Protein AF-A0A2S6NIR7-F1 (afdb_monomer)

Nearest PDB structures (foldseek):
  3n54-assembly1_B  TM=4.133E-01  e=4.572E+00  Bacillus subtilis subsp. subtilis str. 168
  1x3e-assembly1_B-2  TM=3.728E-01  e=6.169E+00  Mycolicibacterium smegmatis
  1jkm-assembly1_B  TM=2.112E-01  e=6.550E+00  Bacillus subtilis

Secondary structure (DSSP, 8-state):
-PPPPPP--------PPPP------------S---TT-PPPP--TTHHHHHHHHHHHHHHHHHTS-SSPPPSSSPPSS---EE--EEEEEE-TTSEEEEEEETT-EEEE-SSSS-EEEEPPPEEEEEESS---STT-

Organism: Rhodopila globiformis (NCBI:txid1071)

Foldseek 3Di:
DDDDDDDDDDDPPDDDDDPPPPDPDPPPPPPPDDDVDPDPDPQDPQHPVRVVVQVVQQVVQCVVDDVDDADPPDHGPGQDFDADKDWDWDQDPVRKIKIKTQPQTGGWDDPHNDIDGDTDDIDIDIDDDPGDPDPPD

Sequence (137 aa):
MLPPAAGFAPQVTGLAPQPVADAPAMRVAAADNAPPGAVSAPDSFFGDSFLGQWFDRVDQARASQPQWAAPLMTTPALLVQQFRYDFWDQHVGNGAQVLNFGAVKGLELIPTTNEIFVTVPSYQQRDNVKPASGFTD

Mean predicted aligned error: 16.88 Å

Solvent-accessible surface area (backbone atoms only — not comparable to full-atom values): 9190 Å² total; per-residue (Å²): 140,79,85,83,84,78,83,85,74,85,82,78,77,81,76,73,83,73,82,79,74,80,71,79,78,83,75,75,76,79,70,96,71,79,64,98,77,74,71,75,73,76,79,55,96,63,43,82,66,49,58,51,56,47,50,55,44,52,51,53,52,46,69,77,44,79,91,67,82,74,58,87,88,54,87,56,96,64,83,54,75,44,78,47,80,41,77,45,81,43,80,44,99,77,59,14,35,41,38,37,38,28,74,63,30,32,42,32,38,60,88,63,95,54,75,48,78,51,64,43,83,58,47,77,50,69,41,73,49,77,48,53,87,58,91,94,90

Radius of gyration: 27.2 Å; Cα contacts (8 Å, |Δi|>4): 133; chains: 1; bounding box: 58×78×53 Å

Structure (mmCIF, N/CA/C/O backbone):
data_AF-A0A2S6NIR7-F1
#
_entry.id   AF-A0A2S6NIR7-F1
#
loop_
_atom_site.group_PDB
_atom_site.id
_atom_site.type_symbol
_atom_site.label_atom_id
_atom_site.label_alt_id
_atom_site.label_comp_id
_atom_site.label_asym_id
_atom_site.label_entity_id
_atom_site.label_seq_id
_atom_site.pdbx_PDB_ins_code
_atom_site.Cartn_x
_atom_site.Cartn_y
_atom_site.Cartn_z
_atom_site.occupancy
_atom_site.B_iso_or_equiv
_atom_site.auth_seq_id
_atom_site.auth_comp_id
_atom_site.auth_asym_id
_atom_site.auth_atom_id
_atom_site.pdbx_PDB_model_num
ATOM 1 N N . MET A 1 1 ? -31.855 42.021 -31.820 1.00 44.94 1 MET A N 1
ATOM 2 C CA . MET A 1 1 ? -32.764 41.900 -30.663 1.00 44.94 1 MET A CA 1
ATOM 3 C C . MET A 1 1 ? -32.848 40.410 -30.332 1.00 44.94 1 MET A C 1
ATOM 5 O O . MET A 1 1 ? -33.578 39.692 -30.998 1.00 44.94 1 MET A O 1
ATOM 9 N N . LEU A 1 2 ? -31.970 39.929 -29.443 1.00 44.62 2 LEU A N 1
ATOM 10 C CA . LEU A 1 2 ? -31.959 38.550 -28.926 1.00 44.62 2 LEU A CA 1
ATOM 11 C C . LEU A 1 2 ? -32.642 38.543 -27.545 1.00 44.62 2 LEU A C 1
ATOM 13 O O . LEU A 1 2 ? -32.474 39.523 -26.816 1.00 44.62 2 LEU A O 1
ATOM 17 N N . PRO A 1 3 ? -33.385 37.489 -27.165 1.00 50.53 3 PRO A N 1
ATOM 18 C CA . PRO A 1 3 ? -33.946 37.381 -25.820 1.00 50.53 3 PRO A CA 1
ATOM 19 C C . PRO A 1 3 ? -32.850 37.077 -24.774 1.00 50.53 3 PRO A C 1
ATOM 21 O O . PRO A 1 3 ? -31.821 36.492 -25.123 1.00 50.53 3 PRO A O 1
ATOM 24 N N . PRO A 1 4 ? -33.043 37.459 -23.495 1.00 44.16 4 PRO A N 1
ATOM 25 C CA . PRO A 1 4 ? -32.069 37.200 -22.437 1.00 44.16 4 PRO A CA 1
ATOM 26 C C . PRO A 1 4 ? -32.046 35.718 -22.036 1.00 44.16 4 PRO A C 1
ATOM 28 O O . PRO A 1 4 ? -33.090 35.083 -21.884 1.00 44.16 4 PRO A O 1
ATOM 31 N N . ALA A 1 5 ? -30.842 35.176 -21.833 1.00 44.75 5 ALA A N 1
ATOM 32 C CA . ALA A 1 5 ? -30.635 33.840 -21.288 1.00 44.75 5 ALA A CA 1
ATOM 33 C C . ALA A 1 5 ? -31.064 33.803 -19.811 1.00 44.75 5 ALA A C 1
ATOM 35 O O . ALA A 1 5 ? -30.496 34.498 -18.968 1.00 44.75 5 ALA A O 1
ATOM 36 N N . ALA A 1 6 ? -32.085 33.001 -19.511 1.00 47.00 6 ALA A N 1
ATOM 37 C CA . ALA A 1 6 ? -32.526 32.717 -18.153 1.00 47.00 6 ALA A CA 1
ATOM 38 C C . ALA A 1 6 ? -31.455 31.905 -17.406 1.00 47.00 6 ALA A C 1
ATOM 40 O O . ALA A 1 6 ? -30.933 30.917 -17.925 1.00 47.00 6 ALA A O 1
ATOM 41 N N . GLY A 1 7 ? -31.125 32.335 -16.187 1.00 38.19 7 GLY A N 1
ATOM 42 C CA . GLY A 1 7 ? -30.195 31.639 -15.306 1.00 38.19 7 GLY A CA 1
ATOM 43 C C . GLY A 1 7 ? -30.721 30.262 -14.900 1.00 38.19 7 GLY A C 1
ATOM 44 O O . GLY A 1 7 ? -31.860 30.126 -14.459 1.00 38.19 7 GLY A O 1
ATOM 45 N N . PHE A 1 8 ? -29.872 29.245 -15.021 1.00 38.91 8 PHE A N 1
ATOM 46 C CA . PHE A 1 8 ? -30.103 27.932 -14.429 1.00 38.91 8 PHE A CA 1
ATOM 47 C C . PHE A 1 8 ? -29.574 27.936 -12.992 1.00 38.91 8 PHE A C 1
ATOM 49 O O . PHE A 1 8 ? -28.369 27.863 -12.764 1.00 38.91 8 PHE A O 1
ATOM 56 N N . ALA A 1 9 ? -30.480 28.018 -12.020 1.00 41.78 9 ALA A N 1
ATOM 57 C CA . ALA A 1 9 ? -30.203 27.588 -10.654 1.00 41.78 9 ALA A CA 1
ATOM 58 C C . ALA A 1 9 ? -30.516 26.082 -10.554 1.00 41.78 9 ALA A C 1
ATOM 60 O O . ALA A 1 9 ? -31.622 25.684 -10.935 1.00 41.78 9 ALA A O 1
ATOM 61 N N . PRO A 1 10 ? -29.604 25.223 -10.063 1.00 41.97 10 PRO A N 1
ATOM 62 C CA . PRO A 1 10 ? -29.938 23.829 -9.815 1.00 41.97 10 PRO A CA 1
ATOM 63 C C . PRO A 1 10 ? -30.903 23.746 -8.625 1.00 41.97 10 PRO A C 1
ATOM 65 O O . PRO A 1 10 ? -30.551 24.052 -7.487 1.00 41.97 10 PRO A O 1
ATOM 68 N N . GLN A 1 11 ? -32.141 23.341 -8.898 1.00 35.16 11 GLN A N 1
ATOM 69 C CA . GLN A 1 11 ? -33.105 22.924 -7.883 1.00 35.16 11 GLN A CA 1
ATOM 70 C C . GLN A 1 11 ? -32.614 21.600 -7.282 1.00 35.16 11 GLN A C 1
ATOM 72 O O . GLN A 1 11 ? -32.760 20.542 -7.891 1.00 35.16 11 GLN A O 1
ATOM 77 N N . VAL A 1 12 ? -32.005 21.651 -6.097 1.00 39.31 12 VAL A N 1
ATOM 78 C CA . VAL A 1 12 ? -31.732 20.452 -5.296 1.00 39.31 12 VAL A CA 1
ATOM 79 C C . VAL A 1 12 ? -33.030 20.094 -4.578 1.00 39.31 12 VAL A C 1
ATOM 81 O O . VAL A 1 12 ? -33.327 20.603 -3.499 1.00 39.31 12 VAL A O 1
ATOM 84 N N . THR A 1 13 ? -33.850 19.255 -5.206 1.00 43.16 13 THR A N 1
ATOM 85 C CA . THR A 1 13 ? -34.978 18.612 -4.531 1.00 43.16 13 THR A CA 1
ATOM 86 C C . THR A 1 13 ? -34.411 17.692 -3.452 1.00 43.16 13 THR A C 1
ATOM 88 O O . THR A 1 13 ? -33.754 16.700 -3.758 1.00 43.16 13 THR A O 1
ATOM 91 N N . GLY A 1 14 ? -34.621 18.049 -2.185 1.00 35.47 14 GLY A N 1
ATOM 92 C CA . GLY A 1 14 ? -34.220 17.227 -1.051 1.00 35.47 14 GLY A CA 1
ATOM 93 C C . GLY A 1 14 ? -34.922 15.873 -1.095 1.00 35.47 14 GLY A C 1
ATOM 94 O O . GLY A 1 14 ? -36.140 15.798 -0.941 1.00 35.47 14 GLY A O 1
ATOM 95 N N . LEU A 1 15 ? -34.155 14.801 -1.292 1.00 36.75 15 LEU A N 1
ATOM 96 C CA . LEU A 1 15 ? -34.618 13.458 -0.977 1.00 36.75 15 LEU A CA 1
ATOM 97 C C . LEU A 1 15 ? -34.547 13.320 0.547 1.00 36.75 15 LEU A C 1
ATOM 99 O O . LEU A 1 15 ? -33.459 13.300 1.123 1.00 36.75 15 LEU A O 1
ATOM 103 N N . ALA A 1 16 ? -35.702 13.274 1.206 1.00 43.69 16 ALA A N 1
ATOM 104 C CA . ALA A 1 16 ? -35.762 12.877 2.606 1.00 43.69 16 ALA A CA 1
ATOM 105 C C . ALA A 1 16 ? -35.110 11.486 2.765 1.00 43.69 16 ALA A C 1
ATOM 107 O O . ALA A 1 16 ? -35.335 10.622 1.907 1.00 43.69 16 ALA A O 1
ATOM 108 N N . PRO A 1 17 ? -34.316 11.244 3.825 1.00 40.22 17 PRO A N 1
ATOM 109 C CA . PRO A 1 17 ? -33.796 9.914 4.101 1.00 40.22 17 PRO A CA 1
ATOM 110 C C . PRO A 1 17 ? -34.980 8.968 4.308 1.00 40.22 17 PRO A C 1
ATOM 112 O O . PRO A 1 17 ? -35.815 9.176 5.188 1.00 40.22 17 PRO A O 1
ATOM 115 N N . GLN A 1 18 ? -35.079 7.955 3.452 1.00 42.53 18 GLN A N 1
ATOM 116 C CA . GLN A 1 18 ? -36.049 6.884 3.632 1.00 42.53 18 GLN A CA 1
ATOM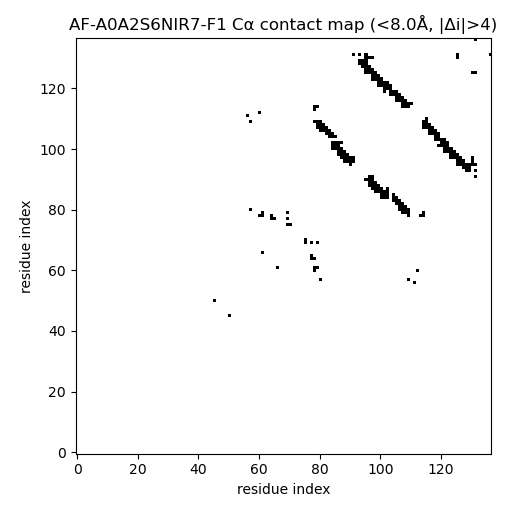 117 C C . GLN A 1 18 ? -35.684 6.127 4.916 1.00 42.53 18 GLN A C 1
ATOM 119 O O . GLN A 1 18 ? -34.506 5.802 5.094 1.00 42.53 18 GLN A O 1
ATOM 124 N N . PRO A 1 19 ? -36.643 5.838 5.814 1.00 40.44 19 PRO A N 1
ATOM 125 C CA . PRO A 1 19 ? -36.382 4.944 6.929 1.00 40.44 19 PRO A CA 1
ATOM 126 C C . PRO A 1 19 ? -36.014 3.579 6.346 1.00 40.44 19 PRO A C 1
ATOM 128 O O . PRO A 1 19 ? -36.806 2.958 5.635 1.00 40.44 19 PRO A O 1
ATOM 131 N N . VAL A 1 20 ? -34.785 3.135 6.606 1.00 49.03 20 VAL A N 1
ATOM 132 C CA . VAL A 1 20 ? -34.380 1.758 6.330 1.00 49.03 20 VAL A CA 1
ATOM 133 C C . VAL A 1 20 ? -35.274 0.889 7.205 1.00 49.03 20 VAL A C 1
ATOM 135 O O . VAL A 1 20 ? -35.188 0.945 8.427 1.00 49.03 20 VAL A O 1
ATOM 138 N N . ALA A 1 21 ? -36.201 0.167 6.581 1.00 43.44 21 ALA A N 1
ATOM 139 C CA . ALA A 1 21 ? -37.020 -0.807 7.279 1.00 43.44 21 ALA A CA 1
ATOM 140 C C . ALA A 1 21 ? -36.089 -1.828 7.945 1.00 43.44 21 ALA A C 1
ATOM 142 O O . ALA A 1 21 ? -35.235 -2.405 7.269 1.00 43.44 21 ALA A O 1
ATOM 143 N N . ASP A 1 22 ? -36.256 -2.034 9.253 1.00 41.84 22 ASP A N 1
ATOM 144 C CA . ASP A 1 22 ? -35.564 -3.078 10.002 1.00 41.84 22 ASP A CA 1
ATOM 145 C C . ASP A 1 22 ? -35.828 -4.425 9.323 1.00 41.84 22 ASP A C 1
ATOM 147 O O . ASP A 1 22 ? -36.931 -4.977 9.379 1.00 41.84 22 ASP A O 1
ATOM 151 N N . ALA A 1 23 ? -34.813 -4.953 8.640 1.00 38.62 23 ALA A N 1
ATOM 152 C CA . ALA A 1 23 ? -34.845 -6.320 8.157 1.00 38.62 23 ALA A CA 1
ATOM 153 C C . ALA A 1 23 ? -35.004 -7.234 9.383 1.00 38.62 23 ALA A C 1
ATOM 155 O O . ALA A 1 23 ? -34.231 -7.098 10.338 1.00 38.62 23 ALA A O 1
ATOM 156 N N . PRO A 1 24 ? -35.980 -8.159 9.410 1.00 40.34 24 PRO A N 1
ATOM 157 C CA . PRO A 1 24 ? -36.109 -9.059 10.539 1.00 40.34 24 PRO A CA 1
ATOM 158 C C . PRO A 1 24 ? -34.833 -9.896 10.620 1.00 40.34 24 PRO A C 1
ATOM 160 O O . PRO A 1 24 ? -34.515 -10.655 9.704 1.00 40.34 24 PRO A O 1
ATOM 163 N N . ALA A 1 25 ? -34.095 -9.743 11.720 1.00 41.09 25 ALA A N 1
ATOM 164 C CA . ALA A 1 25 ? -32.992 -10.624 12.050 1.00 41.09 25 ALA A CA 1
ATOM 165 C C . ALA A 1 25 ? -33.523 -12.061 12.026 1.00 41.09 25 ALA A C 1
ATOM 167 O O . ALA A 1 25 ? -34.362 -12.438 12.849 1.00 41.09 25 ALA A O 1
ATOM 168 N N . MET A 1 26 ? -33.056 -12.853 11.063 1.00 34.56 26 MET A N 1
ATOM 169 C CA . MET A 1 26 ? -33.306 -14.285 11.010 1.00 34.56 26 MET A CA 1
ATOM 170 C C . MET A 1 26 ? -32.655 -14.911 12.246 1.00 34.56 26 MET A C 1
ATOM 172 O O . MET A 1 26 ? -31.484 -15.280 12.241 1.00 34.56 26 MET A O 1
ATOM 176 N N . ARG A 1 27 ? -33.408 -14.988 13.346 1.00 41.69 27 ARG A N 1
ATOM 177 C CA . ARG A 1 27 ? -33.022 -15.764 14.518 1.00 41.69 27 ARG A CA 1
ATOM 178 C C . ARG A 1 27 ? -33.162 -17.232 14.151 1.00 41.69 27 ARG A C 1
ATOM 180 O O . ARG A 1 27 ? -34.240 -17.809 14.265 1.00 41.69 27 ARG A O 1
ATOM 187 N N . VAL A 1 28 ? -32.062 -17.837 13.721 1.00 39.19 28 VAL A N 1
ATOM 188 C CA . VAL A 1 28 ? -31.908 -19.283 13.841 1.00 39.19 28 VAL A CA 1
ATOM 189 C C . VAL A 1 28 ? -31.803 -19.552 15.337 1.00 39.19 28 VAL A C 1
ATOM 191 O O . VAL A 1 28 ? -30.766 -19.314 15.950 1.00 39.19 28 VAL A O 1
ATOM 194 N N . ALA A 1 29 ? -32.909 -19.968 15.951 1.00 40.72 29 ALA A N 1
ATOM 195 C CA . ALA A 1 29 ? -32.844 -20.608 17.251 1.00 40.72 29 ALA A CA 1
ATOM 196 C C . ALA A 1 29 ? -31.950 -21.840 17.077 1.00 40.72 29 ALA A C 1
ATOM 198 O O . ALA A 1 29 ? -32.320 -22.778 16.368 1.00 40.72 29 ALA A O 1
ATOM 199 N N . ALA A 1 30 ? -30.751 -21.808 17.659 1.00 41.59 30 ALA A N 1
ATOM 200 C CA . ALA A 1 30 ? -29.951 -23.006 17.822 1.00 41.59 30 ALA A CA 1
ATOM 201 C C . ALA A 1 30 ? -30.783 -23.950 18.691 1.00 41.59 30 ALA A C 1
ATOM 203 O O . ALA A 1 30 ? -30.987 -23.702 19.876 1.00 41.59 30 ALA A O 1
ATOM 204 N N . ALA A 1 31 ? -31.375 -24.965 18.069 1.00 40.44 31 ALA A N 1
ATOM 205 C CA . ALA A 1 31 ? -32.045 -26.020 18.798 1.00 40.44 31 ALA A CA 1
ATOM 206 C C . ALA A 1 31 ? -31.013 -26.693 19.715 1.00 40.44 31 ALA A C 1
ATOM 208 O O . ALA A 1 31 ? -29.945 -27.086 19.245 1.00 40.44 31 ALA A O 1
ATOM 209 N N . ASP A 1 32 ? -3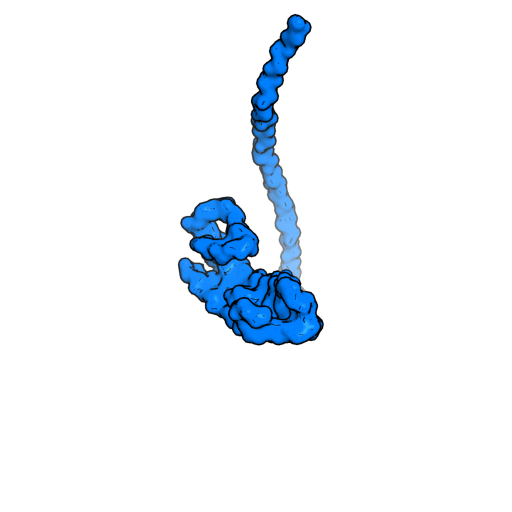1.357 -26.832 20.996 1.00 50.06 32 ASP A N 1
ATOM 210 C CA . ASP A 1 32 ? -30.609 -27.522 22.057 1.00 50.06 32 ASP A CA 1
ATOM 211 C C . ASP A 1 32 ? -30.475 -29.044 21.811 1.00 50.06 32 ASP A C 1
ATOM 213 O O . ASP A 1 32 ? -30.793 -29.869 22.662 1.00 50.06 32 ASP A O 1
ATOM 217 N N . ASN A 1 33 ? -30.016 -29.459 20.631 1.00 52.59 33 ASN A N 1
ATOM 218 C CA . ASN A 1 33 ? -29.755 -30.858 20.301 1.00 52.59 33 ASN A CA 1
ATOM 219 C C . ASN A 1 33 ? -28.404 -30.991 19.593 1.00 52.59 33 ASN A C 1
ATOM 221 O O . ASN A 1 33 ? -28.323 -31.196 18.382 1.00 52.59 33 ASN A O 1
ATOM 225 N N . ALA A 1 34 ? -27.328 -30.896 20.373 1.00 51.25 34 ALA A N 1
ATOM 226 C CA . ALA A 1 34 ? -26.022 -31.381 19.947 1.00 51.25 34 ALA A CA 1
ATOM 227 C C . ALA A 1 34 ? -25.912 -32.888 20.271 1.00 51.25 34 ALA A C 1
ATOM 229 O O . ALA A 1 34 ? -26.094 -33.269 21.430 1.00 51.25 34 ALA A O 1
ATOM 230 N N . PRO A 1 35 ? -25.608 -33.767 19.294 1.00 49.50 35 PRO A N 1
ATOM 231 C CA . PRO A 1 35 ? -25.277 -35.161 19.574 1.00 49.50 35 PRO A CA 1
ATOM 232 C C . PRO A 1 35 ? -24.026 -35.245 20.466 1.00 49.50 35 PRO A C 1
ATOM 234 O O . PRO A 1 35 ? -23.122 -34.414 20.315 1.00 49.50 35 PRO A O 1
ATOM 237 N N . PRO A 1 36 ? -23.907 -36.249 21.357 1.00 47.22 36 PRO A N 1
ATOM 238 C CA . PRO A 1 36 ? -22.665 -36.483 22.084 1.00 47.22 36 PRO A CA 1
ATOM 239 C C . PRO A 1 36 ? -21.556 -36.798 21.072 1.00 47.22 36 PRO A C 1
ATOM 241 O O . PRO A 1 36 ? -21.568 -37.848 20.434 1.00 47.22 36 PRO A O 1
ATOM 244 N N . GLY A 1 37 ? -20.632 -35.850 20.892 1.00 57.00 37 GLY A N 1
ATOM 245 C CA . GLY A 1 37 ? -19.543 -35.941 19.916 1.00 57.00 37 GLY A CA 1
ATOM 246 C C . GLY A 1 37 ? -19.424 -34.776 18.930 1.00 57.00 37 GLY A C 1
ATOM 247 O O . GLY A 1 37 ? -18.661 -34.901 17.976 1.00 57.00 37 GLY A O 1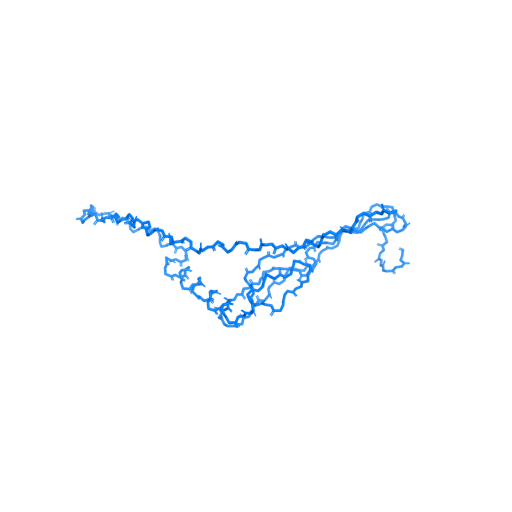
ATOM 248 N N . ALA A 1 38 ? -20.131 -33.656 19.126 1.00 56.53 38 ALA A N 1
ATOM 249 C CA . ALA A 1 38 ? -19.860 -32.435 18.367 1.00 56.53 38 ALA A CA 1
ATOM 250 C C . ALA A 1 38 ? -18.403 -31.987 18.598 1.00 56.53 38 ALA A C 1
ATOM 252 O O . ALA A 1 38 ? -18.060 -31.423 19.635 1.00 56.53 38 ALA A O 1
ATOM 253 N N . VAL A 1 39 ? -17.535 -32.288 17.633 1.00 55.62 39 VAL A N 1
ATOM 254 C CA . VAL A 1 39 ? -16.199 -31.703 17.533 1.00 55.62 39 VAL A CA 1
ATOM 255 C C . VAL A 1 39 ? -16.369 -30.198 17.384 1.00 55.62 39 VAL A C 1
ATOM 257 O O . VAL A 1 39 ? -17.071 -29.748 16.476 1.00 55.62 39 VAL A O 1
ATOM 260 N N . SER A 1 40 ? -15.767 -29.432 18.297 1.00 62.66 40 SER A N 1
ATOM 261 C CA . SER A 1 40 ? -15.721 -27.974 18.213 1.00 62.66 40 SER A CA 1
ATOM 262 C C . SER A 1 40 ? -15.313 -27.571 16.800 1.00 62.66 40 SER A C 1
ATOM 264 O O . SER A 1 40 ? -14.343 -28.112 16.259 1.00 62.66 40 SER A O 1
ATOM 266 N N . ALA A 1 41 ? -16.067 -26.650 16.194 1.00 67.62 41 ALA A N 1
ATOM 267 C CA . ALA A 1 41 ? -15.632 -26.017 14.959 1.00 67.62 41 ALA A CA 1
ATOM 268 C C . ALA A 1 41 ? -14.199 -25.502 15.176 1.00 67.62 41 ALA A C 1
ATOM 270 O O . ALA A 1 41 ? -13.908 -25.023 16.276 1.00 67.62 41 ALA A O 1
ATOM 271 N N . PRO A 1 42 ? -13.294 -25.650 14.191 1.00 63.50 42 PRO A N 1
ATOM 272 C CA . PRO A 1 42 ? -11.939 -25.145 14.335 1.00 63.50 42 PRO A CA 1
ATOM 273 C C . PRO A 1 42 ? -12.023 -23.682 14.754 1.00 63.50 42 PRO A C 1
ATOM 275 O O . PRO A 1 42 ? -12.764 -22.922 14.126 1.00 63.50 42 PRO A O 1
ATOM 278 N N . ASP A 1 43 ? -11.305 -23.319 15.821 1.00 63.25 43 ASP A N 1
ATOM 279 C CA . ASP A 1 43 ? -11.212 -21.935 16.268 1.00 63.25 43 ASP A CA 1
ATOM 280 C C . ASP A 1 43 ? -10.866 -21.089 15.045 1.00 63.25 43 ASP A C 1
ATOM 282 O O . ASP A 1 43 ? -9.802 -21.232 14.435 1.00 63.25 43 ASP A O 1
ATOM 286 N N . SER A 1 44 ? -11.825 -20.268 14.617 1.00 69.50 44 SER A N 1
ATOM 287 C CA . SER A 1 44 ? -11.622 -19.339 13.515 1.00 69.50 44 SER A CA 1
ATOM 288 C C . SER A 1 44 ? -10.363 -18.541 13.833 1.00 69.50 44 SER A C 1
ATOM 290 O O . SER A 1 44 ? -10.271 -17.975 14.919 1.00 69.50 44 SER A O 1
ATOM 292 N N . PHE A 1 45 ? -9.402 -18.508 12.904 1.00 67.44 45 PHE A N 1
ATOM 293 C CA . PHE A 1 45 ? -8.057 -17.942 13.105 1.00 67.44 45 PHE A CA 1
ATOM 294 C C . PHE A 1 45 ? -8.067 -16.519 13.690 1.00 67.44 45 PHE A C 1
ATOM 296 O O . PHE A 1 45 ? -7.096 -16.076 14.295 1.00 67.44 45 PHE A O 1
ATOM 303 N N . PHE A 1 46 ? -9.185 -15.815 13.511 1.00 68.44 46 PHE A N 1
ATOM 304 C CA . PHE A 1 46 ? -9.411 -14.476 14.014 1.00 68.44 46 PHE A CA 1
ATOM 305 C C . PHE A 1 46 ? -10.504 -14.357 15.071 1.00 68.44 46 PHE A C 1
ATOM 307 O O . PHE A 1 46 ? -10.589 -13.279 15.618 1.00 68.44 46 PHE A O 1
ATOM 314 N N . GLY A 1 47 ? -11.297 -15.384 15.392 1.00 74.06 47 GLY A N 1
ATOM 315 C CA . GLY A 1 47 ? -12.437 -15.284 16.317 1.00 74.06 47 GLY A CA 1
ATOM 316 C C . GLY A 1 47 ? -13.511 -14.271 15.879 1.00 74.06 47 GLY A C 1
ATOM 317 O O . GLY A 1 47 ? -13.213 -13.136 15.511 1.00 74.06 47 GLY A O 1
ATOM 318 N N . ASP A 1 48 ? -14.793 -14.617 15.986 1.00 75.94 48 ASP A N 1
ATOM 319 C CA . ASP A 1 48 ? -15.880 -13.677 15.639 1.00 75.94 48 ASP A CA 1
ATOM 320 C C . ASP A 1 48 ? -15.798 -12.349 16.427 1.00 75.94 48 ASP A C 1
ATOM 322 O O . ASP A 1 48 ? -16.187 -11.287 15.940 1.00 75.94 48 ASP A O 1
ATOM 326 N N . SER A 1 49 ? -15.221 -12.379 17.632 1.00 81.12 49 SER A N 1
ATOM 327 C CA . SER A 1 49 ? -15.061 -11.213 18.503 1.00 81.12 49 SER A CA 1
ATOM 328 C C . SER A 1 49 ? -13.965 -10.236 18.065 1.00 81.12 49 SER A C 1
ATOM 330 O O . SER A 1 49 ? -14.106 -9.037 18.308 1.00 81.12 49 SER A O 1
ATOM 332 N N . PHE A 1 50 ? -12.881 -10.690 17.428 1.00 84.75 50 PHE A N 1
ATOM 333 C CA . PHE A 1 50 ? -11.763 -9.795 17.114 1.00 84.75 50 PHE A CA 1
ATOM 334 C C . PHE A 1 50 ? -11.992 -8.993 15.835 1.00 84.75 50 PHE A C 1
ATOM 336 O O . PHE A 1 50 ? -11.646 -7.812 15.819 1.00 84.75 50 PHE A O 1
ATOM 343 N N . LEU A 1 51 ? -12.627 -9.568 14.804 1.00 84.50 51 LEU A N 1
ATOM 344 C CA . LEU A 1 51 ? -13.002 -8.792 13.614 1.00 84.50 51 LEU A CA 1
ATOM 345 C C . LEU A 1 51 ? -14.027 -7.707 13.964 1.00 84.50 51 LEU A C 1
ATOM 347 O O . LEU A 1 51 ? -13.877 -6.577 13.510 1.00 84.50 51 LEU A O 1
ATOM 351 N N . GLY A 1 52 ? -15.004 -8.013 14.827 1.00 87.38 52 GLY A N 1
ATOM 352 C CA . GLY A 1 52 ? -15.966 -7.023 15.325 1.00 87.38 52 GLY A CA 1
ATOM 353 C C . GLY A 1 52 ? -15.279 -5.862 16.049 1.00 87.38 52 GLY A C 1
ATOM 354 O O . GLY A 1 52 ? -15.412 -4.712 15.645 1.00 87.38 52 GLY A O 1
ATOM 355 N N . GLN A 1 53 ? -14.432 -6.171 17.035 1.00 87.06 53 GLN A N 1
ATOM 356 C CA . GLN A 1 53 ? -13.658 -5.145 17.746 1.00 87.06 53 GLN A CA 1
ATOM 357 C C . GLN A 1 53 ? -12.713 -4.361 16.826 1.00 87.06 53 GLN A C 1
ATOM 359 O O . GLN A 1 53 ? -12.375 -3.214 17.115 1.00 87.06 53 GLN A O 1
ATOM 364 N N . TRP A 1 54 ? -12.212 -4.983 15.757 1.00 84.75 54 TRP A N 1
ATOM 365 C CA . TRP A 1 54 ? -11.381 -4.308 14.769 1.00 84.75 54 TRP A CA 1
ATOM 366 C C . TRP A 1 54 ? -12.185 -3.290 13.956 1.00 84.75 54 TRP A C 1
ATOM 368 O O . TRP A 1 54 ? -11.744 -2.145 13.861 1.00 84.75 54 TRP A O 1
ATOM 378 N N . PHE A 1 55 ? -13.369 -3.656 13.455 1.00 86.44 55 PHE A N 1
ATOM 379 C CA . PHE A 1 55 ? -14.253 -2.717 12.761 1.00 86.44 55 PHE A CA 1
ATOM 380 C C . PHE A 1 55 ? -14.686 -1.554 13.663 1.00 86.44 55 PHE A C 1
ATOM 382 O O . PHE A 1 55 ? -14.589 -0.407 13.233 1.00 86.44 55 PHE A O 1
ATOM 389 N N . ASP A 1 56 ? -15.015 -1.814 14.934 1.00 89.50 56 ASP A N 1
ATOM 390 C CA . ASP A 1 56 ? -15.355 -0.758 15.902 1.00 89.50 56 ASP A CA 1
ATOM 391 C C . ASP A 1 56 ? -14.229 0.283 16.046 1.00 89.50 56 ASP A C 1
ATOM 393 O O . ASP A 1 56 ? -14.472 1.492 16.105 1.00 89.50 56 ASP A O 1
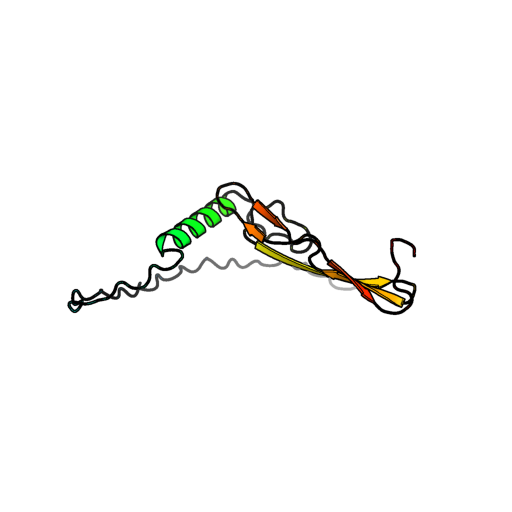ATOM 397 N N . ARG A 1 57 ? -12.966 -0.171 16.066 1.00 87.62 57 ARG A N 1
ATOM 398 C CA . ARG A 1 57 ? -11.801 0.729 16.120 1.00 87.62 57 ARG A CA 1
ATOM 399 C C . ARG A 1 57 ? -11.637 1.540 14.836 1.00 87.62 57 ARG A C 1
ATOM 401 O O . ARG A 1 57 ? -11.326 2.728 14.915 1.00 87.62 57 ARG A O 1
ATOM 408 N N . VAL A 1 58 ? -11.835 0.922 13.671 1.00 85.94 58 VAL A N 1
ATOM 409 C CA . VAL A 1 58 ? -11.771 1.615 12.372 1.00 85.94 58 VAL A CA 1
ATOM 410 C C . VAL A 1 58 ? -12.832 2.709 12.292 1.00 85.94 58 VAL A C 1
ATOM 412 O O . VAL A 1 58 ? -12.523 3.833 11.887 1.00 85.94 58 VAL A O 1
ATOM 415 N N . ASP A 1 59 ? -14.054 2.411 12.730 1.00 86.62 59 ASP A N 1
ATOM 416 C CA . ASP A 1 59 ? -15.161 3.365 12.735 1.00 86.62 59 ASP A CA 1
ATOM 417 C C . ASP A 1 59 ? -14.893 4.529 13.691 1.00 86.62 59 ASP A C 1
ATOM 419 O O . ASP A 1 59 ? -15.068 5.693 13.318 1.00 86.62 59 ASP A O 1
ATOM 423 N N . GLN A 1 60 ? -14.373 4.243 14.887 1.00 88.44 60 GLN A N 1
ATOM 424 C CA . GLN A 1 60 ? -13.959 5.276 15.833 1.00 88.44 60 GLN A CA 1
ATOM 425 C C . GLN A 1 60 ? -12.864 6.188 15.250 1.00 88.44 60 GLN A C 1
ATOM 427 O O . GLN A 1 60 ? -12.959 7.415 15.362 1.00 88.44 60 GLN A O 1
ATOM 432 N N . ALA A 1 61 ? -11.836 5.614 14.614 1.00 86.06 61 ALA A N 1
ATOM 433 C CA . ALA A 1 61 ? -10.753 6.379 13.997 1.00 86.06 61 ALA A CA 1
ATOM 434 C C . ALA A 1 61 ? -11.279 7.278 12.867 1.00 86.06 61 ALA A C 1
ATOM 436 O O . ALA A 1 61 ? -10.986 8.475 12.846 1.00 86.06 61 ALA A O 1
ATOM 437 N N . ARG A 1 62 ? -12.134 6.743 11.986 1.00 84.00 62 ARG A N 1
ATOM 438 C CA . ARG A 1 62 ? -12.756 7.503 10.893 1.00 84.00 62 ARG A CA 1
ATOM 439 C C . ARG A 1 62 ? -13.668 8.622 11.402 1.00 84.00 62 ARG A C 1
ATOM 441 O O . ARG A 1 62 ? -13.658 9.714 10.837 1.00 84.00 62 ARG A O 1
ATOM 448 N N . ALA A 1 63 ? -14.441 8.384 12.461 1.00 88.12 63 ALA A N 1
ATOM 449 C CA . ALA A 1 63 ? -15.345 9.382 13.038 1.00 88.12 63 ALA A CA 1
ATOM 450 C C . ALA A 1 63 ? -14.601 10.598 13.619 1.00 88.12 63 ALA A C 1
ATOM 452 O O . ALA A 1 63 ? -15.156 11.695 13.662 1.00 88.12 63 ALA A O 1
ATOM 453 N N . SER A 1 64 ? -13.338 10.427 14.028 1.00 88.44 64 SER A N 1
ATOM 454 C CA . SER A 1 64 ? -12.490 11.527 14.511 1.00 88.44 64 SER A CA 1
ATOM 455 C C . SER A 1 64 ? -11.967 12.443 13.398 1.00 88.44 64 SER A C 1
ATOM 457 O O . SER A 1 64 ? -11.397 13.499 13.676 1.00 88.44 64 SER A O 1
ATOM 459 N N . GLN A 1 65 ? -12.153 12.046 12.138 1.00 88.94 65 GLN A N 1
ATOM 460 C CA . GLN A 1 65 ? -11.556 12.695 10.985 1.00 88.94 65 GLN A CA 1
ATOM 461 C C . GLN A 1 65 ? -12.588 13.356 10.067 1.00 88.94 65 GLN A C 1
ATOM 463 O O . GLN A 1 65 ? -13.776 13.009 10.071 1.00 88.94 65 GLN A O 1
ATOM 468 N N . PRO A 1 66 ? -12.143 14.313 9.235 1.00 91.00 66 PRO A N 1
ATOM 469 C CA . PRO A 1 66 ? -12.965 14.857 8.165 1.00 91.00 66 PRO A CA 1
ATOM 470 C C . PRO A 1 66 ? -13.570 13.763 7.265 1.00 91.00 66 PRO A C 1
ATOM 472 O O . PRO A 1 66 ? -12.880 12.844 6.841 1.00 91.00 66 PRO A O 1
ATOM 475 N N . GLN A 1 67 ? -14.851 13.896 6.916 1.00 86.88 67 GLN A N 1
ATOM 476 C CA . GLN A 1 67 ? -15.636 12.854 6.227 1.00 86.88 67 GLN A CA 1
ATOM 477 C C . GLN A 1 67 ? -15.478 12.832 4.691 1.00 86.88 67 GLN A C 1
ATOM 479 O O . GLN A 1 67 ? -16.323 12.286 3.982 1.00 86.88 67 GLN A O 1
ATOM 484 N N . TRP A 1 68 ? -14.432 13.454 4.146 1.00 86.31 68 TRP A N 1
ATOM 485 C CA . TRP A 1 68 ? -14.152 13.402 2.708 1.00 86.31 68 TRP A CA 1
ATOM 486 C C . TRP A 1 68 ? -13.311 12.168 2.377 1.00 86.31 68 TRP A C 1
ATOM 488 O O . TRP A 1 68 ? -12.569 11.656 3.211 1.00 86.31 68 TRP A O 1
ATOM 498 N N . ALA A 1 69 ? -13.452 11.666 1.152 1.00 83.31 69 ALA A N 1
ATOM 499 C CA . ALA A 1 69 ? -12.691 10.508 0.702 1.00 83.31 69 ALA A CA 1
ATOM 500 C C . ALA A 1 69 ? -11.195 10.837 0.577 1.00 83.31 69 ALA A C 1
ATOM 502 O O . ALA A 1 69 ? -10.820 11.933 0.155 1.00 83.31 69 ALA A O 1
ATOM 503 N N . ALA A 1 70 ? -10.346 9.857 0.892 1.00 83.62 70 ALA A N 1
ATOM 504 C CA . ALA A 1 70 ? -8.906 9.970 0.713 1.00 83.62 70 ALA A CA 1
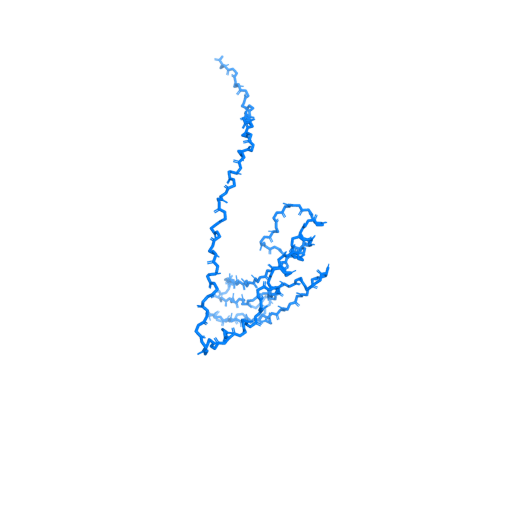ATOM 505 C C . ALA A 1 70 ? -8.540 10.143 -0.778 1.00 83.62 70 ALA A C 1
ATOM 507 O O . ALA A 1 70 ? -9.072 9.421 -1.628 1.00 83.62 70 ALA A O 1
ATOM 508 N N . PRO A 1 71 ? -7.633 11.076 -1.125 1.00 81.19 71 PRO A N 1
ATOM 509 C CA . PRO A 1 71 ? -7.155 11.220 -2.495 1.00 81.19 71 PRO A CA 1
ATOM 510 C C . PRO A 1 71 ? -6.369 9.982 -2.946 1.00 81.19 71 PRO A C 1
ATOM 512 O O . PRO A 1 71 ? -5.535 9.459 -2.215 1.00 81.19 71 PRO A O 1
ATOM 515 N N . LEU A 1 72 ? -6.594 9.549 -4.191 1.00 80.25 72 LEU A N 1
ATOM 516 C CA . LEU A 1 72 ? -5.942 8.359 -4.754 1.00 80.25 72 LEU A CA 1
ATOM 517 C C . LEU A 1 72 ? -4.527 8.609 -5.272 1.00 80.25 72 LEU A C 1
ATOM 519 O O . LEU A 1 72 ? -3.762 7.668 -5.387 1.00 80.25 72 LEU A O 1
ATOM 523 N N . MET A 1 73 ? -4.157 9.840 -5.624 1.00 79.81 73 MET A N 1
ATOM 524 C CA . MET A 1 73 ? -2.854 10.102 -6.256 1.00 79.81 73 MET A CA 1
ATOM 525 C C . MET A 1 73 ? -1.755 10.348 -5.223 1.00 79.81 73 MET A C 1
ATOM 527 O O . MET A 1 73 ? -0.645 9.838 -5.358 1.00 79.81 73 MET A O 1
A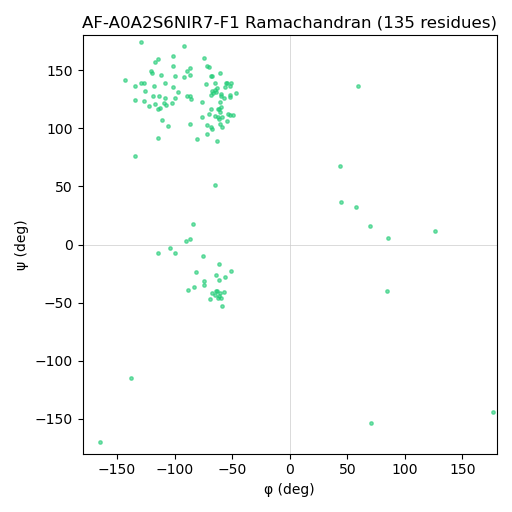TOM 531 N N . THR A 1 74 ? -2.080 11.057 -4.148 1.00 79.19 74 THR A N 1
ATOM 532 C CA . THR A 1 74 ? -1.163 11.373 -3.048 1.00 79.19 74 THR A CA 1
ATOM 533 C C . THR A 1 74 ? -1.417 10.464 -1.852 1.00 79.19 74 THR A C 1
ATOM 535 O O . THR A 1 74 ? -2.475 9.853 -1.749 1.00 79.19 74 THR A O 1
ATOM 538 N N . THR A 1 75 ? -0.459 10.371 -0.934 1.00 78.69 75 THR A N 1
ATOM 539 C CA . THR A 1 75 ? -0.716 9.750 0.372 1.00 78.69 75 THR A CA 1
ATOM 540 C C . THR A 1 75 ? -1.670 10.655 1.166 1.00 78.69 75 THR A C 1
ATOM 542 O O . THR A 1 75 ? -1.421 11.865 1.221 1.00 78.69 75 THR A O 1
ATOM 545 N N . PRO A 1 76 ? -2.781 10.134 1.715 1.00 81.00 76 PRO A N 1
ATOM 546 C CA . PRO A 1 76 ? -3.689 10.932 2.531 1.00 81.00 76 PRO A CA 1
ATOM 547 C C . PRO A 1 76 ? -3.051 11.283 3.883 1.00 81.00 76 PRO A C 1
ATOM 549 O O . PRO A 1 76 ? -2.232 10.540 4.403 1.00 81.00 76 PRO A O 1
ATOM 552 N N . ALA A 1 77 ? -3.461 12.407 4.478 1.00 82.31 77 ALA A N 1
ATOM 553 C CA . ALA A 1 77 ? -3.195 12.700 5.895 1.00 82.31 77 ALA A CA 1
ATOM 554 C C . ALA A 1 77 ? -4.277 12.106 6.826 1.00 82.31 77 ALA A C 1
ATOM 556 O O . ALA A 1 77 ? -4.300 12.386 8.023 1.00 82.31 77 ALA A O 1
ATOM 557 N N . LEU A 1 78 ? -5.220 11.353 6.251 1.00 86.50 78 LEU A N 1
ATOM 558 C CA . LEU A 1 78 ? -6.302 10.672 6.952 1.00 86.50 78 LEU A CA 1
ATOM 559 C C . LEU A 1 78 ? -5.807 9.299 7.422 1.00 86.50 78 LEU A C 1
ATOM 561 O O . LEU A 1 78 ? -5.047 8.653 6.715 1.00 86.50 78 LEU A O 1
ATOM 565 N N . LEU A 1 79 ? -6.302 8.860 8.576 1.00 87.88 79 LEU A N 1
ATOM 566 C CA . LEU A 1 79 ? -6.128 7.526 9.127 1.00 87.88 79 LEU A CA 1
ATOM 567 C C . LEU A 1 79 ? -6.988 6.613 8.265 1.00 87.88 79 LEU A C 1
ATOM 569 O O . LEU A 1 79 ? -8.216 6.580 8.392 1.00 87.88 79 LEU A O 1
ATOM 573 N N . VAL A 1 80 ? -6.340 5.885 7.370 1.00 82.25 80 VAL A N 1
ATOM 574 C CA . VAL A 1 80 ? -7.004 4.912 6.513 1.00 82.25 80 VAL A CA 1
ATOM 575 C C . VAL A 1 80 ? -6.410 3.535 6.747 1.00 82.25 80 VAL A C 1
ATOM 577 O O . VAL A 1 80 ? -5.244 3.377 7.095 1.00 82.25 80 VAL A O 1
ATOM 580 N N . GLN A 1 81 ? -7.243 2.514 6.579 1.00 86.56 81 GLN A N 1
ATOM 581 C CA . GLN A 1 81 ? -6.779 1.138 6.538 1.00 86.56 81 GLN A CA 1
ATOM 582 C C . GLN A 1 81 ? -6.843 0.689 5.086 1.00 86.56 81 GLN A C 1
ATOM 584 O O . GLN A 1 81 ? -7.925 0.469 4.539 1.00 86.56 81 GLN A O 1
ATOM 589 N N . GLN A 1 82 ? -5.682 0.670 4.438 1.00 86.06 82 GLN A N 1
ATOM 590 C CA . GLN A 1 82 ? -5.573 0.607 2.987 1.00 86.06 82 GLN A CA 1
ATOM 591 C C . GLN A 1 82 ? -4.393 -0.264 2.576 1.00 86.06 82 GLN A C 1
ATOM 593 O O . GLN A 1 82 ? -3.318 -0.198 3.156 1.00 86.06 82 GLN A O 1
ATOM 598 N N . PHE A 1 83 ? -4.572 -1.039 1.512 1.00 89.38 83 PHE A N 1
ATOM 599 C CA . PHE A 1 83 ? -3.456 -1.583 0.754 1.00 89.38 83 PHE A CA 1
ATOM 600 C C . PHE A 1 83 ? -3.385 -0.869 -0.592 1.00 89.38 83 PHE A C 1
ATOM 602 O O . PHE A 1 83 ? -4.381 -0.824 -1.319 1.00 89.38 83 PHE A O 1
ATOM 609 N N . ARG A 1 84 ? -2.220 -0.309 -0.923 1.00 88.31 84 ARG A N 1
ATOM 610 C CA . ARG A 1 84 ? -1.993 0.376 -2.196 1.00 88.31 84 ARG A CA 1
ATOM 611 C C . ARG A 1 84 ? -0.740 -0.136 -2.885 1.00 88.31 84 ARG A C 1
ATOM 613 O O . ARG A 1 84 ? 0.304 -0.311 -2.263 1.00 88.31 84 ARG A O 1
ATOM 620 N N . TYR A 1 85 ? -0.854 -0.296 -4.198 1.00 89.81 85 TYR A N 1
ATOM 621 C CA . TYR A 1 85 ? 0.240 -0.648 -5.083 1.00 89.81 85 TYR A CA 1
ATOM 622 C C . TYR A 1 85 ? 0.204 0.249 -6.315 1.00 89.81 85 TYR A C 1
ATOM 624 O O . TYR A 1 85 ? -0.811 0.307 -7.008 1.00 89.81 85 TYR A O 1
ATOM 632 N N . ASP A 1 86 ? 1.317 0.926 -6.577 1.00 89.06 86 ASP A N 1
ATOM 633 C CA . ASP A 1 86 ? 1.444 1.854 -7.695 1.00 89.06 86 ASP A CA 1
ATOM 634 C C . ASP A 1 86 ? 2.411 1.304 -8.741 1.00 89.06 86 ASP A C 1
ATOM 636 O O . ASP A 1 86 ? 3.417 0.669 -8.418 1.00 89.06 86 ASP A O 1
ATOM 640 N N . PHE A 1 87 ? 2.120 1.602 -10.002 1.00 90.44 87 PHE A N 1
ATOM 641 C CA . PHE A 1 87 ? 2.960 1.267 -11.139 1.00 90.44 87 PHE A CA 1
ATOM 642 C C . PHE A 1 87 ? 3.083 2.478 -12.058 1.00 90.44 87 PHE A C 1
ATOM 644 O O . PHE A 1 87 ? 2.087 3.145 -12.344 1.00 90.44 87 PHE A O 1
ATOM 651 N N . TRP A 1 88 ? 4.300 2.743 -12.523 1.00 90.06 88 TRP A N 1
ATOM 652 C CA . TRP A 1 88 ? 4.592 3.834 -13.443 1.00 90.06 88 TRP A CA 1
ATOM 653 C C . TRP A 1 88 ? 5.310 3.298 -14.668 1.00 90.06 88 TRP A C 1
ATOM 655 O O . TRP A 1 88 ? 6.294 2.573 -14.536 1.00 90.06 88 TRP A O 1
ATOM 665 N N . ASP A 1 89 ? 4.839 3.713 -15.836 1.00 92.06 89 ASP A N 1
ATOM 666 C CA . ASP A 1 89 ? 5.489 3.480 -17.118 1.00 92.06 89 ASP A CA 1
ATOM 667 C C . ASP A 1 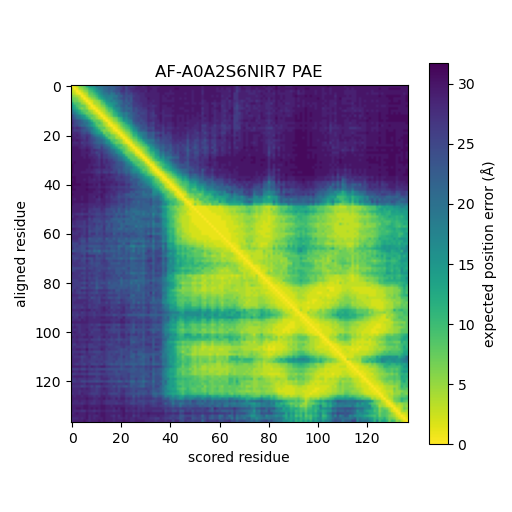89 ? 5.938 4.826 -17.691 1.00 92.06 89 ASP A C 1
ATOM 669 O O . ASP A 1 89 ? 5.121 5.714 -17.954 1.00 92.06 89 ASP A O 1
ATOM 673 N N . GLN A 1 90 ? 7.249 4.992 -17.842 1.00 91.00 90 GLN A N 1
ATOM 674 C CA . GLN A 1 90 ? 7.857 6.195 -18.382 1.00 91.00 90 GLN A CA 1
ATOM 675 C C . GLN A 1 90 ? 8.594 5.883 -19.683 1.00 91.00 90 GLN A C 1
ATOM 677 O O . GLN A 1 90 ? 9.568 5.133 -19.700 1.00 91.00 90 GLN A O 1
ATOM 682 N N . HIS A 1 91 ? 8.185 6.558 -20.756 1.00 89.56 91 HIS A N 1
ATOM 683 C CA . HIS A 1 91 ? 8.905 6.567 -22.025 1.00 89.56 91 HIS A CA 1
ATOM 684 C C . HIS A 1 91 ? 9.920 7.716 -22.025 1.00 89.56 91 HIS A C 1
ATOM 686 O O . HIS A 1 91 ? 9.572 8.864 -21.733 1.00 89.56 91 HIS A O 1
ATOM 692 N N . VAL A 1 92 ? 11.180 7.411 -22.326 1.00 85.25 92 VAL A N 1
ATOM 693 C CA . VAL A 1 92 ? 12.297 8.367 -22.290 1.00 85.25 92 VAL A CA 1
ATOM 694 C C . VAL A 1 92 ? 12.634 8.830 -23.712 1.00 85.25 92 VAL A C 1
ATOM 696 O O . VAL A 1 92 ? 12.384 8.124 -24.688 1.00 85.25 92 VAL A O 1
ATOM 699 N N . GLY A 1 93 ? 13.207 10.030 -23.857 1.00 83.56 93 GLY A N 1
ATOM 700 C CA . GLY A 1 93 ? 13.427 10.672 -25.164 1.00 83.56 93 GLY A CA 1
ATOM 701 C C . GLY A 1 93 ? 14.351 9.918 -26.132 1.00 83.56 93 GLY A C 1
ATOM 702 O O . GLY A 1 93 ? 14.327 10.189 -27.329 1.00 83.56 93 GLY A O 1
ATOM 703 N N . ASN A 1 94 ? 15.135 8.957 -25.642 1.00 82.19 94 ASN A N 1
ATOM 704 C CA . ASN A 1 94 ? 16.011 8.097 -26.442 1.00 82.19 94 ASN A CA 1
ATOM 705 C C . ASN A 1 94 ? 15.330 6.793 -26.924 1.00 82.19 94 ASN A C 1
ATOM 707 O O . ASN A 1 94 ? 15.983 5.967 -27.562 1.00 82.19 94 ASN A O 1
ATOM 711 N N . GLY A 1 95 ? 14.036 6.607 -26.637 1.00 84.44 95 GLY A N 1
ATOM 712 C CA . GLY A 1 95 ? 13.293 5.384 -26.953 1.00 84.44 95 GLY A CA 1
ATOM 713 C C . GLY A 1 95 ? 13.416 4.277 -25.898 1.00 84.44 95 GLY A C 1
ATOM 714 O O . GLY A 1 95 ? 12.913 3.176 -26.124 1.00 84.44 95 GLY A O 1
ATOM 715 N N . ALA A 1 96 ? 14.064 4.543 -24.760 1.00 87.69 96 ALA A N 1
ATOM 716 C CA . ALA A 1 96 ? 14.051 3.658 -23.601 1.00 87.69 96 ALA A CA 1
ATOM 717 C C . ALA A 1 96 ? 12.709 3.719 -22.854 1.00 87.69 96 ALA A C 1
ATOM 719 O O . ALA A 1 96 ? 11.954 4.692 -22.956 1.00 87.69 96 ALA A O 1
ATOM 720 N N . GLN A 1 97 ? 12.451 2.687 -22.053 1.00 89.94 97 GLN A N 1
ATOM 721 C CA . GLN A 1 97 ? 11.298 2.604 -21.161 1.00 89.94 97 GLN A CA 1
ATOM 722 C C . GLN A 1 97 ? 11.760 2.291 -19.736 1.00 89.94 97 GLN A C 1
ATOM 724 O O . GLN A 1 97 ? 12.653 1.465 -19.533 1.00 89.94 97 GLN A O 1
ATOM 729 N N . VAL A 1 98 ? 11.150 2.949 -18.751 1.00 90.56 98 VAL A N 1
ATOM 730 C CA . VAL A 1 98 ? 11.378 2.693 -17.326 1.00 90.56 98 VAL A CA 1
ATOM 731 C C . VAL A 1 98 ? 10.054 2.339 -16.667 1.00 90.56 98 VAL A C 1
ATOM 733 O O . VAL A 1 98 ? 9.132 3.152 -16.628 1.00 90.56 98 VAL A O 1
ATOM 736 N N . LEU A 1 99 ? 9.994 1.133 -16.114 1.00 91.94 99 LEU A N 1
ATOM 737 C CA . LEU A 1 99 ? 8.877 0.629 -15.331 1.00 91.94 99 LEU A CA 1
ATOM 738 C C . LEU A 1 99 ? 9.247 0.715 -13.850 1.00 91.94 99 LEU A C 1
ATOM 740 O O . LEU A 1 99 ? 10.251 0.141 -13.429 1.00 91.94 99 LEU A O 1
ATOM 744 N N . ASN A 1 100 ? 8.455 1.428 -13.053 1.00 91.06 100 ASN A N 1
ATOM 745 C CA . ASN A 1 100 ? 8.636 1.519 -11.605 1.00 91.06 100 ASN A CA 1
ATOM 746 C C . ASN A 1 100 ? 7.470 0.832 -10.898 1.00 91.06 100 ASN A C 1
ATOM 748 O O . ASN A 1 100 ? 6.318 1.247 -11.021 1.00 91.06 100 ASN A O 1
ATOM 752 N N . PHE A 1 101 ? 7.797 -0.212 -10.152 1.00 91.75 101 PHE A N 1
ATOM 753 C CA . PHE A 1 101 ? 6.870 -1.053 -9.421 1.00 91.75 101 PHE A CA 1
ATOM 754 C C . PHE A 1 101 ? 6.869 -0.691 -7.938 1.00 91.75 101 PHE A C 1
ATOM 756 O O . PHE A 1 101 ? 7.923 -0.532 -7.319 1.00 91.75 101 PHE A O 1
ATOM 763 N N . GLY A 1 102 ? 5.678 -0.603 -7.352 1.00 87.19 102 GLY A N 1
ATOM 764 C CA . GLY A 1 102 ? 5.455 -0.367 -5.930 1.00 87.19 102 GLY A CA 1
ATOM 765 C C . GLY A 1 102 ? 5.474 1.110 -5.538 1.00 87.19 102 GLY A C 1
ATOM 766 O O . GLY A 1 102 ? 4.652 1.509 -4.721 1.00 87.19 102 GLY A O 1
ATOM 767 N N . ALA A 1 103 ? 6.372 1.923 -6.108 1.00 84.69 103 ALA A N 1
ATOM 768 C CA . ALA A 1 103 ? 6.524 3.358 -5.814 1.00 84.69 103 ALA A CA 1
ATOM 769 C C . ALA A 1 103 ? 6.483 3.708 -4.306 1.00 84.69 103 ALA A C 1
ATOM 771 O O . ALA A 1 103 ? 5.946 4.742 -3.903 1.00 84.69 103 ALA A O 1
ATOM 772 N N . VAL A 1 104 ? 7.059 2.835 -3.471 1.00 84.00 104 VAL A N 1
ATOM 773 C CA . VAL A 1 104 ? 7.105 2.946 -2.003 1.00 84.00 104 VAL A CA 1
ATOM 774 C C . VAL A 1 104 ? 5.700 3.040 -1.378 1.00 84.00 104 VAL A C 1
ATOM 776 O O . VAL A 1 104 ? 5.488 3.706 -0.365 1.00 84.00 104 VAL A O 1
ATOM 779 N N . LYS A 1 105 ? 4.714 2.380 -1.996 1.00 87.06 105 LYS A N 1
ATOM 780 C CA . LYS A 1 105 ? 3.389 2.121 -1.419 1.00 87.06 105 LYS A CA 1
ATOM 781 C C . LYS A 1 105 ? 3.368 0.773 -0.693 1.00 87.06 105 LYS A C 1
ATOM 783 O O . LYS A 1 105 ? 4.328 -0.001 -0.748 1.00 87.06 105 LYS A O 1
ATOM 788 N N . GLY A 1 106 ? 2.290 0.509 0.036 1.00 88.31 106 GLY A N 1
ATOM 789 C CA . GLY A 1 106 ? 2.159 -0.717 0.804 1.00 88.31 106 GLY A CA 1
ATOM 790 C C . GLY A 1 106 ? 0.882 -0.772 1.626 1.00 88.31 106 GLY A C 1
ATOM 791 O O . GLY A 1 106 ? -0.174 -0.320 1.183 1.00 88.31 106 GLY A O 1
ATOM 792 N N . LEU A 1 107 ? 0.996 -1.376 2.804 1.00 90.69 107 LEU A N 1
ATOM 793 C CA . LEU A 1 107 ? -0.109 -1.616 3.719 1.00 90.69 107 LEU A CA 1
ATOM 794 C C . LEU A 1 107 ? -0.122 -0.566 4.834 1.00 90.69 107 LEU A C 1
ATOM 796 O O . LEU A 1 107 ? 0.860 -0.407 5.558 1.00 90.69 107 LEU A O 1
ATOM 800 N N . GLU A 1 108 ? -1.260 0.091 4.989 1.00 88.94 108 GLU A N 1
ATOM 801 C CA . GLU A 1 108 ? -1.581 1.046 6.044 1.00 88.94 108 GLU A CA 1
ATOM 802 C C . GLU A 1 108 ? -2.570 0.366 6.994 1.00 88.94 108 GLU A C 1
ATOM 804 O O . GLU A 1 108 ? -3.641 -0.098 6.587 1.00 88.94 108 GLU A O 1
ATOM 809 N N . LEU A 1 109 ? -2.177 0.237 8.259 1.00 87.62 109 LEU A N 1
ATOM 810 C CA . LEU A 1 109 ? -2.992 -0.359 9.310 1.00 87.62 109 LEU A CA 1
ATOM 811 C C . LEU A 1 109 ? -3.236 0.655 10.415 1.00 87.62 109 LEU A C 1
ATOM 813 O O . LEU A 1 109 ? -2.350 1.427 10.769 1.00 87.62 109 LEU A O 1
ATOM 817 N N . ILE A 1 110 ? -4.409 0.550 11.032 1.00 86.19 110 ILE A N 1
ATOM 818 C CA . ILE A 1 110 ? -4.770 1.282 12.242 1.00 86.19 110 ILE A CA 1
ATOM 819 C C . ILE A 1 110 ? -4.953 0.246 13.357 1.00 86.19 110 ILE A C 1
ATOM 821 O O . ILE A 1 110 ? -6.030 -0.340 13.494 1.00 86.19 110 ILE A O 1
ATOM 825 N N . PRO A 1 111 ? -3.904 -0.065 14.136 1.00 76.69 111 PRO A N 1
ATOM 826 C CA . PRO A 1 111 ? -4.033 -1.016 15.234 1.00 76.69 111 PRO A C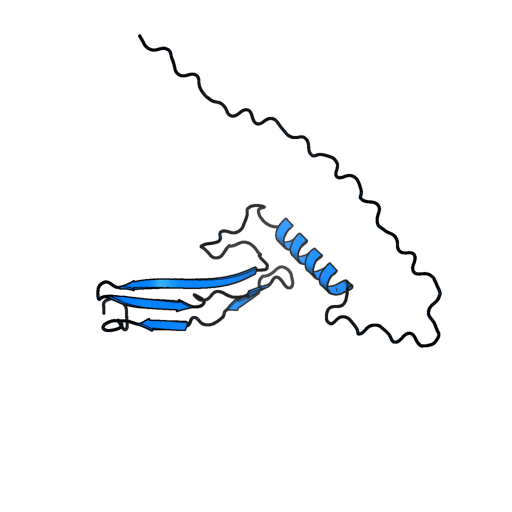A 1
ATOM 827 C C . PRO A 1 111 ? -4.781 -0.403 16.425 1.00 76.69 111 PRO A C 1
ATOM 829 O O . PRO A 1 111 ? -5.520 -1.105 17.116 1.00 76.69 111 PRO A O 1
ATOM 832 N N . THR A 1 112 ? -4.581 0.900 16.662 1.00 78.62 112 THR A N 1
ATOM 833 C CA . THR A 1 112 ? -5.147 1.666 17.784 1.00 78.62 112 THR A CA 1
ATOM 834 C C . THR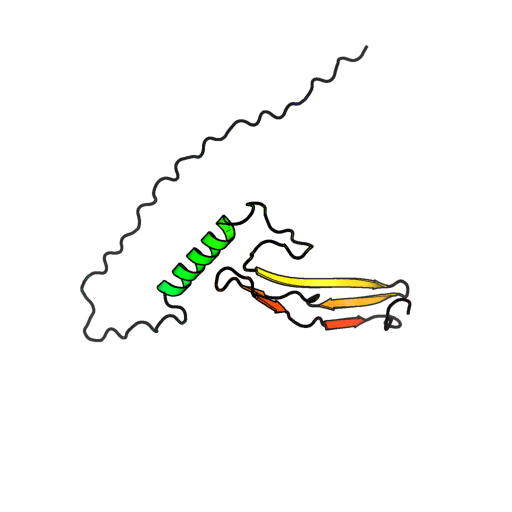 A 1 112 ? -5.631 3.046 17.312 1.00 78.62 112 THR A C 1
ATOM 836 O O . THR A 1 112 ? -6.556 3.114 16.516 1.00 78.62 112 THR A O 1
ATOM 839 N N . THR A 1 113 ? -5.028 4.144 17.777 1.00 75.69 113 THR A N 1
ATOM 840 C CA . THR A 1 113 ? -5.332 5.530 17.371 1.00 75.69 113 THR A CA 1
ATOM 841 C C . THR A 1 113 ? -4.284 6.116 16.424 1.00 75.69 113 THR A C 1
ATOM 843 O O . THR A 1 113 ? -4.425 7.252 15.986 1.00 75.69 113 THR A O 1
ATOM 846 N N . ASN A 1 114 ? -3.222 5.358 16.145 1.00 81.62 114 ASN A N 1
ATOM 847 C CA . ASN A 1 114 ? -2.134 5.740 15.253 1.00 81.62 114 ASN A CA 1
ATOM 848 C C . ASN A 1 114 ? -2.081 4.788 14.058 1.00 81.62 114 ASN A C 1
ATOM 850 O O . ASN A 1 114 ? -2.515 3.636 14.147 1.00 81.62 114 ASN A O 1
ATOM 854 N N . GLU A 1 115 ? -1.485 5.268 12.975 1.00 85.81 115 GLU A N 1
ATOM 855 C CA . GLU A 1 115 ? -1.245 4.491 11.768 1.00 85.81 115 GLU A CA 1
ATOM 856 C C . GLU A 1 115 ? 0.133 3.825 11.802 1.00 85.81 115 GLU A C 1
ATOM 858 O O . GLU A 1 115 ? 1.111 4.396 12.295 1.00 85.81 115 GLU A O 1
ATOM 863 N N . ILE A 1 116 ? 0.212 2.619 11.249 1.00 87.88 116 ILE A N 1
ATOM 864 C CA . ILE A 1 116 ? 1.468 1.956 10.913 1.00 87.88 116 ILE A CA 1
ATOM 865 C C . ILE A 1 116 ? 1.483 1.715 9.410 1.00 87.88 116 ILE A C 1
ATOM 867 O O . ILE A 1 116 ? 0.565 1.097 8.869 1.00 87.88 116 ILE A O 1
ATOM 871 N N . PHE A 1 117 ? 2.565 2.148 8.766 1.00 87.69 117 PHE A N 1
ATOM 872 C CA . PHE A 1 117 ? 2.790 1.959 7.342 1.00 87.69 117 PHE A CA 1
ATOM 873 C C . PHE A 1 117 ? 3.906 0.946 7.097 1.00 87.69 117 PHE A C 1
ATOM 875 O O . PHE A 1 117 ? 5.042 1.127 7.541 1.00 87.69 117 PHE A O 1
ATOM 882 N N . VAL A 1 118 ? 3.578 -0.126 6.380 1.00 90.25 118 VAL A N 1
ATOM 883 C CA . VAL A 1 118 ? 4.521 -1.165 5.967 1.00 90.25 118 VAL A CA 1
ATOM 884 C C . VAL A 1 118 ? 4.692 -1.075 4.458 1.00 90.25 118 VAL A C 1
ATOM 886 O O . VAL A 1 118 ? 3.794 -1.433 3.694 1.00 90.25 118 VAL A O 1
ATOM 889 N N . THR A 1 119 ? 5.851 -0.580 4.030 1.00 89.25 119 THR A N 1
ATOM 890 C CA . THR A 1 119 ? 6.171 -0.390 2.614 1.00 89.25 119 THR A CA 1
ATOM 891 C C . THR A 1 119 ? 6.813 -1.617 2.006 1.00 89.25 119 THR A C 1
ATOM 893 O O . THR A 1 119 ? 7.564 -2.350 2.653 1.00 89.25 119 THR A O 1
ATOM 896 N N . VAL A 1 120 ? 6.563 -1.794 0.713 1.00 85.94 120 VAL A N 1
ATOM 897 C CA . VAL A 1 120 ? 7.351 -2.702 -0.113 1.00 85.94 120 VAL A CA 1
ATOM 898 C C . VAL A 1 120 ? 8.412 -1.868 -0.838 1.00 85.94 120 VAL A C 1
ATOM 900 O O . VAL A 1 120 ? 8.069 -0.821 -1.400 1.00 85.94 120 VAL A O 1
ATOM 903 N N . PRO A 1 121 ? 9.697 -2.272 -0.829 1.00 88.62 121 PRO A N 1
ATOM 904 C CA . PRO A 1 121 ? 10.721 -1.583 -1.602 1.00 88.62 121 PRO A CA 1
ATOM 905 C C . PRO A 1 121 ? 10.349 -1.528 -3.085 1.00 88.62 121 PRO A C 1
ATOM 907 O O . PRO A 1 121 ? 9.919 -2.529 -3.660 1.00 88.62 121 PRO A O 1
ATOM 910 N N . SER A 1 122 ? 10.533 -0.365 -3.708 1.00 89.88 122 SER A N 1
ATOM 911 C CA . SER A 1 122 ? 10.281 -0.217 -5.141 1.00 89.88 122 SER A CA 1
ATOM 912 C C . SER A 1 122 ? 11.296 -0.996 -5.969 1.00 89.88 122 SER A C 1
ATOM 914 O O . SER A 1 122 ? 12.484 -1.030 -5.640 1.00 89.88 122 SER A O 1
ATOM 916 N N . TYR A 1 123 ? 10.841 -1.534 -7.097 1.00 89.31 123 TYR A N 1
ATOM 917 C CA . TYR A 1 123 ? 11.692 -2.169 -8.099 1.00 89.31 123 TYR A CA 1
ATOM 918 C C . TYR A 1 123 ? 11.587 -1.414 -9.424 1.00 89.31 123 TYR A C 1
ATOM 920 O O . TYR A 1 123 ? 10.493 -1.032 -9.834 1.00 89.31 123 TYR A O 1
ATOM 928 N N . GLN A 1 124 ? 12.720 -1.185 -10.088 1.00 91.62 124 GLN A N 1
ATOM 929 C CA . GLN A 1 124 ? 12.758 -0.558 -11.408 1.00 91.62 124 GLN A CA 1
ATOM 930 C C . GLN A 1 124 ? 13.242 -1.562 -12.447 1.00 91.62 124 GLN A C 1
ATOM 932 O O . GLN A 1 124 ? 14.322 -2.134 -12.296 1.00 91.62 124 GLN A O 1
ATOM 937 N N . GLN A 1 125 ? 12.473 -1.709 -13.520 1.00 90.56 125 GLN A N 1
ATOM 938 C CA . GLN A 1 125 ? 12.871 -2.424 -14.726 1.00 90.56 125 GLN A CA 1
ATOM 939 C C . GLN A 1 125 ? 13.116 -1.406 -15.841 1.00 90.56 125 GLN A C 1
ATOM 941 O O . GLN A 1 125 ? 12.393 -0.415 -15.964 1.00 90.56 125 GLN A O 1
ATOM 946 N N . ARG A 1 126 ? 14.176 -1.621 -16.621 1.00 89.19 126 ARG A N 1
ATOM 947 C CA . ARG A 1 126 ? 14.572 -0.736 -17.717 1.00 89.19 126 ARG A CA 1
ATOM 948 C C . ARG A 1 126 ? 14.705 -1.557 -18.986 1.00 89.19 126 ARG A C 1
ATOM 950 O O . ARG A 1 126 ? 15.498 -2.494 -19.012 1.00 89.19 126 ARG A O 1
ATOM 957 N N . ASP A 1 127 ? 13.963 -1.165 -20.013 1.00 88.25 127 ASP A N 1
ATOM 958 C CA . ASP A 1 127 ? 13.830 -1.907 -21.265 1.00 88.25 127 ASP A CA 1
ATOM 959 C C . ASP A 1 127 ? 14.092 -1.008 -22.491 1.00 88.25 127 ASP A C 1
ATOM 961 O O . ASP A 1 127 ? 14.227 0.216 -22.388 1.00 88.25 127 ASP A O 1
ATOM 965 N N . ASN A 1 128 ? 14.112 -1.637 -23.672 1.00 85.88 128 ASN A N 1
ATOM 966 C CA . ASN A 1 128 ? 14.267 -1.033 -25.004 1.00 85.88 128 ASN A CA 1
ATOM 967 C C . ASN A 1 128 ? 15.670 -0.465 -25.317 1.00 85.88 128 ASN A C 1
ATOM 969 O O . ASN A 1 128 ? 16.694 -1.004 -24.893 1.00 85.88 128 ASN A O 1
ATOM 973 N N . VAL A 1 129 ? 15.738 0.531 -26.209 1.00 77.12 129 VAL A N 1
ATOM 974 C CA . VAL A 1 129 ? 16.978 0.978 -26.859 1.00 77.12 129 VAL A CA 1
ATOM 975 C C . VAL A 1 129 ? 17.807 1.810 -25.895 1.00 77.12 129 VAL A C 1
ATOM 977 O O . VAL A 1 129 ? 17.338 2.842 -25.432 1.00 77.12 129 VAL A O 1
ATOM 980 N N . LYS A 1 130 ? 19.058 1.385 -25.659 1.00 74.38 130 LYS A N 1
ATOM 981 C CA . LYS A 1 130 ? 20.018 2.049 -24.757 1.00 74.38 130 LYS A CA 1
ATOM 982 C C . LYS A 1 130 ? 19.329 2.465 -23.451 1.00 74.38 130 LYS A C 1
ATOM 984 O O . LYS A 1 130 ? 19.135 3.662 -23.242 1.00 74.38 130 LYS A O 1
ATOM 989 N N . PRO A 1 131 ? 18.910 1.493 -22.617 1.00 69.69 131 PRO A N 1
ATOM 990 C CA . PRO A 1 131 ? 18.162 1.787 -21.407 1.00 69.69 131 PRO A CA 1
ATOM 991 C C . PRO A 1 131 ? 18.921 2.843 -20.610 1.00 69.69 131 PRO A C 1
ATOM 993 O O . PRO A 1 131 ? 20.025 2.572 -20.135 1.00 69.69 131 PRO A O 1
ATOM 996 N N . ALA A 1 132 ? 18.360 4.054 -20.531 1.00 66.62 132 ALA A N 1
ATOM 997 C CA . ALA A 1 132 ? 18.963 5.143 -19.776 1.00 66.62 132 ALA A CA 1
ATOM 998 C C . ALA A 1 132 ? 19.202 4.630 -18.357 1.00 66.62 132 ALA A C 1
ATOM 1000 O O . ALA A 1 132 ? 18.356 3.911 -17.834 1.00 66.62 132 ALA A O 1
ATOM 1001 N N . SER A 1 133 ? 20.328 4.950 -17.736 1.00 67.31 133 SER A N 1
ATOM 1002 C CA . SER A 1 133 ? 20.755 4.472 -16.414 1.00 67.31 133 SER A CA 1
ATOM 1003 C C . SER A 1 133 ? 20.483 5.486 -15.295 1.00 67.31 133 SER A C 1
ATOM 1005 O O . SER A 1 133 ? 20.533 5.139 -14.115 1.00 67.31 133 SER A O 1
ATOM 1007 N N . GLY A 1 134 ? 20.055 6.709 -15.633 1.00 65.56 134 GLY A N 1
ATOM 1008 C CA . GLY A 1 134 ? 19.805 7.768 -14.654 1.00 65.56 134 GLY A CA 1
ATOM 1009 C C . GLY A 1 134 ? 18.994 8.947 -15.189 1.00 65.56 134 GLY A C 1
ATOM 1010 O O . GLY A 1 134 ? 18.426 8.893 -16.276 1.00 65.56 134 GLY A O 1
ATOM 1011 N N . PHE A 1 135 ? 18.918 10.019 -14.397 1.00 57.94 135 PHE A N 1
ATOM 1012 C CA . PHE A 1 135 ? 18.410 11.301 -14.882 1.00 57.94 135 PHE A CA 1
ATOM 1013 C C . PHE A 1 135 ? 19.393 11.854 -15.922 1.00 57.94 135 PHE A C 1
ATOM 1015 O O . PHE A 1 135 ? 20.584 11.941 -15.638 1.00 57.94 135 PHE A O 1
ATOM 1022 N N . THR A 1 136 ? 18.888 12.265 -17.089 1.00 59.62 136 THR A N 1
ATOM 1023 C CA . THR A 1 136 ? 19.647 12.882 -18.203 1.00 59.62 136 THR A CA 1
ATOM 1024 C C . THR A 1 136 ? 20.622 11.986 -18.996 1.00 59.62 136 THR A C 1
ATOM 1026 O O . THR A 1 136 ? 21.436 12.528 -19.737 1.00 59.62 136 THR A O 1
ATOM 1029 N N . ASP A 1 137 ? 20.518 10.655 -18.885 1.00 57.97 137 ASP A N 1
ATOM 1030 C CA . ASP A 1 137 ? 21.187 9.667 -19.768 1.00 57.97 137 ASP A CA 1
ATOM 1031 C C . ASP A 1 137 ? 20.321 9.318 -20.996 1.00 57.97 137 ASP A C 1
ATOM 1033 O O . ASP A 1 137 ? 19.082 9.219 -20.819 1.00 57.97 137 ASP A O 1
#

pLDDT: mean 71.77, std 19.34, range [34.56, 92.06]